Protein AF-0000000077104746 (afdb_homodimer)

Secondary structure (DSSP, 8-state):
-EEEEEEEEEEEEEEEEEEESSHHHHHHHHHHHHHTTSS---GGGEEEEEEEE-/-EEEEEEEEEEEEEEEEEEESSHHHHHHHHHHHHHTTSS---GGGEEEEEEEE-

Radius of gyration: 17.66 Å; Cα contacts (8 Å, |Δi|>4): 215; chains: 2; bounding box: 22×51×34 Å

pLDDT: mean 98.3, std 1.19, range [92.75, 98.94]

InterPro domains:
  IPR025575 DpnD/PcfM-like, C-terminal domain [PF14207] (5-49)

Sequence (108 aa):
MKEFEVIVTETLQRKVKVQASDEKGARAKVFDMYDNEEIVLSDNDFWDYSIEVVMKEFEVIVTETLQRKVKVQASDEKGARAKVFDMYDNEEIVLSDNDFWDYSIEVV

Organism: NCBI:txid679189

Structure (mmCIF, N/CA/C/O backbone):
data_AF-0000000077104746-model_v1
#
loop_
_entity.id
_entity.type
_entity.pdbx_description
1 polymer 'DpnD/PcfM-like C-terminal domain-containing protein'
#
loop_
_atom_site.group_PDB
_atom_site.id
_atom_site.type_symbol
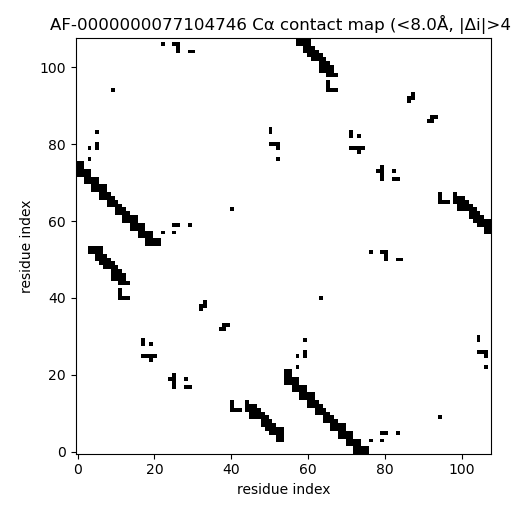_atom_site.label_atom_id
_atom_site.label_alt_id
_atom_site.label_comp_id
_atom_site.label_asym_id
_atom_site.label_entity_id
_atom_site.label_seq_id
_atom_site.pdbx_PDB_ins_code
_atom_site.Cartn_x
_atom_site.Cartn_y
_atom_site.Cartn_z
_atom_site.occupancy
_atom_site.B_iso_or_equiv
_atom_site.auth_seq_id
_atom_site.auth_comp_id
_atom_site.auth_asym_id
_atom_site.auth_atom_id
_atom_site.pdbx_PDB_model_num
ATOM 1 N N . MET A 1 1 ? -1.922 25.812 19.516 1 94.25 1 MET A N 1
ATOM 2 C CA . MET A 1 1 ? -1.741 24.703 18.578 1 94.25 1 MET A CA 1
ATOM 3 C C . MET A 1 1 ? -1.074 23.516 19.266 1 94.25 1 MET A C 1
ATOM 5 O O . MET A 1 1 ? -0.299 23.703 20.203 1 94.25 1 MET A O 1
ATOM 9 N N . LYS A 1 2 ? -1.551 22.281 18.875 1 97.62 2 LYS A N 1
ATOM 10 C CA . LYS A 1 2 ? -0.978 21.047 19.391 1 97.62 2 LYS A CA 1
ATOM 11 C C . LYS A 1 2 ? -0.309 20.25 18.266 1 97.62 2 LYS A C 1
ATOM 13 O O . LYS A 1 2 ? -0.593 20.484 17.078 1 97.62 2 LYS A O 1
ATOM 18 N N . GLU A 1 3 ? 0.671 19.469 18.688 1 98.81 3 GLU A N 1
ATOM 19 C CA . GLU A 1 3 ? 1.316 18.578 17.719 1 98.81 3 GLU A CA 1
ATOM 20 C C . GLU A 1 3 ? 0.509 17.297 17.516 1 98.81 3 GLU A C 1
ATOM 22 O O . GLU A 1 3 ? 0.067 16.688 18.484 1 98.81 3 GLU A O 1
ATOM 27 N N . PHE A 1 4 ? 0.257 16.984 16.297 1 98.88 4 PHE A N 1
ATOM 28 C CA . PHE A 1 4 ? -0.427 15.75 15.945 1 98.88 4 PHE A CA 1
ATOM 29 C C . PHE A 1 4 ? 0.459 14.875 15.07 1 98.88 4 PHE A C 1
ATOM 31 O O . PHE A 1 4 ? 1.231 15.383 14.25 1 98.88 4 PHE A O 1
ATOM 38 N N . GLU A 1 5 ? 0.403 13.562 15.219 1 98.94 5 GLU A N 1
ATOM 39 C CA . GLU A 1 5 ? 0.97 12.586 14.289 1 98.94 5 GLU A CA 1
ATOM 40 C C . GLU A 1 5 ? -0.083 12.086 13.305 1 98.94 5 GLU A C 1
ATOM 42 O O . GLU A 1 5 ? -1.201 11.75 13.703 1 98.94 5 GLU A O 1
ATOM 47 N N . VAL A 1 6 ? 0.286 12.133 12 1 98.94 6 VAL A N 1
ATOM 48 C CA . VAL A 1 6 ? -0.617 11.766 10.914 1 98.94 6 VAL A CA 1
ATOM 49 C C . VAL A 1 6 ? 0.061 10.75 10 1 98.94 6 VAL A C 1
ATOM 51 O O . VAL A 1 6 ? 1.223 10.922 9.625 1 98.94 6 VAL A O 1
ATOM 54 N N . ILE A 1 7 ? -0.625 9.703 9.719 1 98.94 7 ILE A N 1
ATOM 55 C CA . ILE A 1 7 ? -0.119 8.672 8.82 1 98.94 7 ILE A CA 1
ATOM 56 C C . ILE A 1 7 ? -0.718 8.859 7.426 1 98.94 7 ILE A C 1
ATOM 58 O O . ILE A 1 7 ? -1.937 8.984 7.277 1 98.94 7 ILE A O 1
ATOM 62 N N . VAL A 1 8 ? 0.116 9 6.445 1 98.94 8 VAL A N 1
ATOM 63 C CA . VAL A 1 8 ? -0.287 8.922 5.043 1 98.94 8 VAL A CA 1
ATOM 64 C C . VAL A 1 8 ? 0.045 7.539 4.488 1 98.94 8 VAL A C 1
ATOM 66 O O . VAL A 1 8 ? 1.176 7.066 4.621 1 98.94 8 VAL A O 1
ATOM 69 N N . THR A 1 9 ? -0.936 6.867 3.926 1 98.94 9 THR A N 1
ATOM 70 C CA . THR A 1 9 ? -0.759 5.547 3.334 1 98.94 9 THR A CA 1
ATOM 71 C C . THR A 1 9 ? -1.119 5.566 1.851 1 98.94 9 THR A C 1
ATOM 73 O O . THR A 1 9 ? -2.164 6.098 1.468 1 98.94 9 THR A O 1
ATOM 76 N N . GLU A 1 10 ? -0.293 5.141 1.004 1 98.88 10 GLU A N 1
ATOM 77 C CA . GLU A 1 10 ? -0.59 4.859 -0.397 1 98.88 10 GLU A CA 1
ATOM 78 C C . GLU A 1 10 ? -0.639 3.357 -0.661 1 98.88 10 GLU A C 1
ATOM 80 O O . GLU A 1 10 ? 0.181 2.602 -0.133 1 98.88 10 GLU A O 1
ATOM 85 N N . THR A 1 11 ? -1.558 2.918 -1.463 1 98.88 11 THR A N 1
ATOM 86 C CA . THR A 1 11 ? -1.691 1.52 -1.855 1 98.88 11 THR A CA 1
ATOM 87 C C . THR A 1 11 ? -1.542 1.365 -3.367 1 98.88 11 THR A C 1
ATOM 89 O O . THR A 1 11 ? -2.209 2.061 -4.137 1 98.88 11 THR A O 1
ATOM 92 N N . LEU A 1 12 ? -0.591 0.591 -3.812 1 98.94 12 LEU A N 1
ATOM 93 C CA . LEU A 1 12 ? -0.485 0.111 -5.188 1 98.94 12 LEU A CA 1
ATOM 94 C C . LEU A 1 12 ? -1.016 -1.313 -5.309 1 98.94 12 LEU A C 1
ATOM 96 O O . LEU A 1 12 ? -0.788 -2.143 -4.422 1 98.94 12 LEU A O 1
ATOM 100 N N . GLN A 1 13 ? -1.731 -1.606 -6.41 1 98.88 13 GLN A N 1
ATOM 101 C CA . GLN A 1 13 ? -2.338 -2.926 -6.551 1 98.88 13 GLN A CA 1
ATOM 102 C C . GLN A 1 13 ? -2.316 -3.389 -8.008 1 98.88 13 GLN A C 1
ATOM 104 O O . GLN A 1 13 ? -2.57 -2.6 -8.914 1 98.88 13 GLN A O 1
ATOM 109 N N . ARG A 1 14 ? -1.987 -4.59 -8.234 1 98.75 14 ARG A N 1
ATOM 110 C CA . ARG A 1 14 ? -2.057 -5.223 -9.547 1 98.75 14 ARG A CA 1
ATOM 111 C C . ARG A 1 14 ? -2.768 -6.57 -9.469 1 98.75 14 ARG A C 1
ATOM 113 O O . ARG A 1 14 ? -2.508 -7.363 -8.562 1 98.75 14 ARG A O 1
ATOM 120 N N . LYS A 1 15 ? -3.766 -6.805 -10.344 1 98.94 15 LYS A N 1
ATOM 121 C CA . LYS A 1 15 ? -4.359 -8.125 -10.523 1 98.94 15 LYS A CA 1
ATOM 122 C C . LYS A 1 15 ? -3.713 -8.867 -11.695 1 98.94 15 LYS A C 1
ATOM 124 O O . LYS A 1 15 ? -3.572 -8.305 -12.789 1 98.94 15 LYS A O 1
ATOM 129 N N . VAL A 1 16 ? -3.301 -10.117 -11.453 1 98.75 16 VAL A N 1
ATOM 130 C CA . VAL A 1 16 ? -2.672 -10.906 -12.508 1 98.75 16 VAL A CA 1
ATOM 131 C C . VAL A 1 16 ? -3.389 -12.25 -12.648 1 98.75 16 VAL A C 1
ATOM 133 O O . VAL A 1 16 ? -4.043 -12.711 -11.711 1 98.75 16 VAL A O 1
ATOM 136 N N . LYS A 1 17 ? -3.162 -12.75 -13.828 1 98.81 17 LYS A N 1
ATOM 137 C CA . LYS A 1 17 ? -3.689 -14.086 -14.094 1 98.81 17 LYS A CA 1
ATOM 138 C C . LYS A 1 17 ? -2.562 -15.109 -14.211 1 98.81 17 LYS A C 1
ATOM 140 O O . LYS A 1 17 ? -1.573 -14.867 -14.906 1 98.81 17 LYS A O 1
ATOM 145 N N . VAL A 1 18 ? -2.773 -16.281 -13.547 1 98.81 18 VAL A N 1
ATOM 146 C CA . VAL A 1 18 ? -1.773 -17.344 -13.633 1 98.81 18 VAL A CA 1
ATOM 147 C C . VAL A 1 18 ? -2.465 -18.703 -13.766 1 98.81 18 VAL A C 1
ATOM 149 O O . VAL A 1 18 ? -3.619 -18.859 -13.359 1 98.81 18 VAL A O 1
ATOM 152 N N . GLN A 1 19 ? -1.704 -19.625 -14.32 1 98.81 19 GLN A N 1
ATOM 153 C CA . GLN A 1 19 ? -2.145 -21.016 -14.336 1 98.81 19 GLN A CA 1
ATOM 154 C C . GLN A 1 19 ? -1.538 -21.797 -13.172 1 98.81 19 GLN A C 1
ATOM 156 O O . GLN A 1 19 ? -0.331 -21.719 -12.938 1 98.81 19 GLN A O 1
ATOM 161 N N . ALA A 1 20 ? -2.379 -22.609 -12.477 1 98.69 20 ALA A N 1
ATOM 162 C CA . ALA A 1 20 ? -1.92 -23.453 -11.375 1 98.69 20 ALA A CA 1
ATOM 163 C C . ALA A 1 20 ? -2.891 -24.609 -11.125 1 98.69 20 ALA A C 1
ATOM 165 O O . ALA A 1 20 ? -3.986 -24.641 -11.695 1 98.69 20 ALA A O 1
ATOM 166 N N . SER A 1 21 ? -2.416 -25.469 -10.266 1 98.44 21 SER A N 1
ATOM 167 C CA . SER A 1 21 ? -3.248 -26.625 -9.984 1 98.44 21 SER A CA 1
ATOM 168 C C . SER A 1 21 ? -4.312 -26.312 -8.938 1 98.44 21 SER A C 1
ATOM 170 O O . SER A 1 21 ? -5.371 -26.938 -8.906 1 98.44 21 SER A O 1
ATOM 172 N N . ASP A 1 22 ? -4.02 -25.328 -8.039 1 98.56 22 ASP A N 1
ATOM 173 C CA . ASP A 1 22 ? -4.926 -24.906 -6.98 1 98.56 22 ASP A CA 1
ATOM 174 C C . ASP A 1 22 ? -4.566 -23.5 -6.48 1 98.56 22 ASP A C 1
ATOM 176 O O . ASP A 1 22 ? -3.646 -22.875 -7 1 98.56 22 ASP A O 1
ATOM 180 N N . GLU A 1 23 ? -5.332 -22.969 -5.523 1 98.69 23 GLU A N 1
ATOM 181 C CA . GLU A 1 23 ? -5.145 -21.609 -5.027 1 98.69 23 GLU A CA 1
ATOM 182 C C . GLU A 1 23 ? -3.775 -21.453 -4.379 1 98.69 23 GLU A C 1
ATOM 184 O O . GLU A 1 23 ? -3.133 -20.406 -4.527 1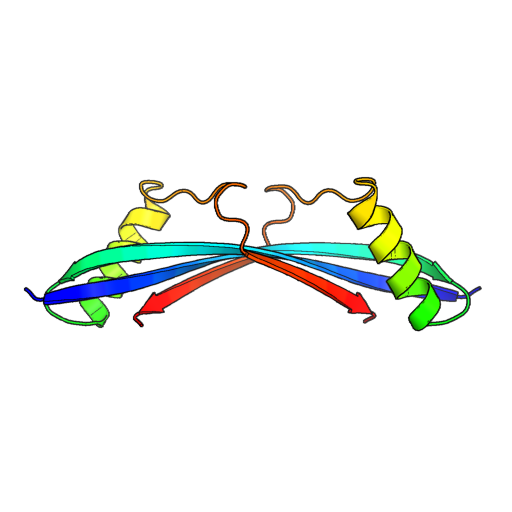 98.69 23 GLU A O 1
ATOM 189 N N . LYS A 1 24 ? -3.379 -22.484 -3.648 1 98.56 24 LYS A N 1
ATOM 190 C CA . LYS A 1 24 ? -2.076 -22.422 -2.992 1 98.56 24 LYS A CA 1
ATOM 191 C C . LYS A 1 24 ? -0.951 -22.297 -4.016 1 98.56 24 LYS A C 1
ATOM 193 O O . LYS A 1 24 ? -0.0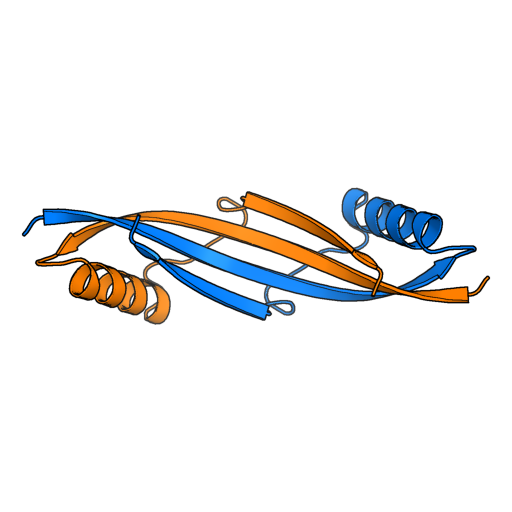26 -21.5 -3.836 1 98.56 24 LYS A O 1
ATOM 198 N N . GLY A 1 25 ? -1.013 -23.094 -5.016 1 98.69 25 GLY A N 1
ATOM 199 C CA . GLY A 1 25 ? -0.039 -23.016 -6.094 1 98.69 25 GLY A CA 1
ATOM 200 C C . GLY A 1 25 ? -0.049 -21.672 -6.801 1 98.69 25 GLY A C 1
ATOM 201 O O . GLY A 1 25 ? 1.007 -21.141 -7.156 1 98.69 25 GLY A O 1
ATOM 202 N N . ALA A 1 26 ? -1.232 -21.125 -7.012 1 98.88 26 ALA A N 1
ATOM 203 C CA . ALA A 1 26 ? -1.354 -19.812 -7.656 1 98.88 26 ALA A CA 1
ATOM 204 C C . ALA A 1 26 ? -0.685 -18.719 -6.82 1 98.88 26 ALA A C 1
ATOM 206 O O . ALA A 1 26 ? 0.068 -17.906 -7.348 1 98.88 26 ALA A O 1
ATOM 207 N N . ARG A 1 27 ? -0.97 -18.719 -5.539 1 98.88 27 ARG A N 1
ATOM 208 C CA . ARG A 1 27 ? -0.356 -17.734 -4.641 1 98.88 27 ARG A CA 1
ATOM 209 C C . ARG A 1 27 ? 1.164 -17.859 -4.66 1 98.88 27 ARG A C 1
ATOM 211 O O . ARG A 1 27 ? 1.871 -16.844 -4.727 1 98.88 27 ARG A O 1
ATOM 218 N N . ALA A 1 28 ? 1.657 -19.109 -4.57 1 98.75 28 ALA A N 1
ATOM 219 C CA . ALA A 1 28 ? 3.098 -19.359 -4.551 1 98.75 28 ALA A CA 1
ATOM 220 C C . ALA A 1 28 ? 3.756 -18.844 -5.828 1 98.75 28 ALA A C 1
ATOM 222 O O . ALA A 1 28 ? 4.84 -18.266 -5.785 1 98.75 28 ALA A O 1
ATOM 223 N N . LYS A 1 29 ? 3.123 -19.172 -6.859 1 98.75 29 LYS A N 1
ATOM 224 C CA . LYS A 1 29 ? 3.662 -18.734 -8.141 1 98.75 29 LYS A CA 1
ATOM 225 C C . LYS A 1 29 ? 3.777 -17.219 -8.195 1 98.75 29 LYS A C 1
ATOM 227 O O . LYS A 1 29 ? 4.812 -16.672 -8.594 1 98.75 29 LYS A O 1
ATOM 232 N N . VAL A 1 30 ? 2.768 -16.469 -7.805 1 98.88 30 VAL A N 1
ATOM 233 C CA . VAL A 1 30 ? 2.779 -15.016 -7.848 1 98.88 30 VAL A CA 1
ATOM 234 C C . VAL A 1 30 ? 3.77 -14.477 -6.82 1 98.88 30 VAL A C 1
ATOM 236 O O . VAL A 1 30 ? 4.469 -13.492 -7.078 1 98.88 30 VAL A O 1
ATOM 239 N N . PHE A 1 31 ? 3.83 -15.125 -5.684 1 98.81 31 PHE A N 1
ATOM 240 C CA . PHE A 1 31 ? 4.859 -14.758 -4.719 1 98.81 31 PHE A CA 1
ATOM 241 C C . PHE A 1 31 ? 6.246 -14.844 -5.348 1 98.81 31 PHE A C 1
ATOM 243 O O . PHE A 1 31 ? 7.051 -13.922 -5.219 1 98.81 31 PHE A O 1
ATOM 250 N N . ASP A 1 32 ? 6.543 -15.977 -5.996 1 98.75 32 ASP A N 1
ATOM 251 C CA . ASP A 1 32 ? 7.84 -16.172 -6.641 1 98.75 32 ASP A CA 1
ATOM 252 C C . ASP A 1 32 ? 8.102 -15.078 -7.68 1 98.75 32 ASP A C 1
ATOM 254 O O . ASP A 1 32 ? 9.211 -14.539 -7.754 1 98.75 32 ASP A O 1
ATOM 258 N N . MET A 1 33 ? 7.109 -14.805 -8.453 1 98.75 33 MET A N 1
ATOM 259 C CA . MET A 1 33 ? 7.234 -13.781 -9.484 1 98.75 33 MET A CA 1
ATOM 260 C C . MET A 1 33 ? 7.512 -12.414 -8.867 1 98.75 33 MET A C 1
ATOM 262 O O . MET A 1 33 ? 8.336 -11.656 -9.383 1 98.75 33 MET A O 1
ATOM 266 N N . TYR A 1 34 ? 6.816 -12.055 -7.793 1 98.75 34 TYR A N 1
ATOM 267 C CA . TYR A 1 34 ? 7.023 -10.797 -7.09 1 98.75 34 TYR A CA 1
ATOM 268 C C . TYR A 1 34 ? 8.414 -10.734 -6.469 1 98.75 34 TYR A C 1
ATOM 270 O O . TYR A 1 34 ? 9.141 -9.75 -6.637 1 98.75 34 TYR A O 1
ATOM 278 N N . ASP A 1 35 ? 8.812 -11.883 -5.848 1 97.75 35 ASP A N 1
ATOM 279 C CA . ASP A 1 35 ? 10.094 -11.969 -5.156 1 97.75 35 ASP A CA 1
ATOM 280 C C . ASP A 1 35 ? 11.258 -11.906 -6.141 1 97.75 35 ASP A C 1
ATOM 282 O O . ASP A 1 35 ? 12.305 -11.328 -5.84 1 97.75 35 ASP A O 1
ATOM 286 N N . ASN A 1 36 ? 11.078 -12.414 -7.266 1 98.12 36 ASN A N 1
ATOM 287 C CA . ASN A 1 36 ? 12.109 -12.438 -8.289 1 98.12 36 ASN A CA 1
ATOM 288 C C . ASN A 1 36 ? 12.062 -11.195 -9.172 1 98.12 36 ASN A C 1
ATOM 290 O O . ASN A 1 36 ? 12.75 -11.117 -10.195 1 98.12 36 ASN A O 1
ATOM 294 N N . GLU A 1 37 ? 11.156 -10.25 -8.805 1 97.56 37 GLU A N 1
ATOM 295 C CA . GLU A 1 37 ? 11.008 -8.961 -9.477 1 97.56 37 GLU A CA 1
ATOM 296 C C . GLU A 1 37 ? 10.516 -9.141 -10.906 1 97.56 37 GLU A C 1
ATOM 298 O O . GLU A 1 37 ? 10.805 -8.305 -11.773 1 97.56 37 GLU A O 1
ATOM 303 N N . GLU A 1 38 ? 9.93 -10.281 -11.141 1 98.12 38 GLU A N 1
ATOM 304 C CA . GLU A 1 38 ? 9.195 -10.43 -12.398 1 98.12 38 GLU A CA 1
ATOM 305 C C . GLU A 1 38 ? 7.91 -9.609 -12.391 1 98.12 38 GLU A C 1
ATOM 307 O O . GLU A 1 38 ? 7.395 -9.242 -13.445 1 98.12 38 GLU A O 1
ATOM 312 N N . ILE A 1 39 ? 7.223 -9.352 -11.234 1 98.25 39 ILE A N 1
ATOM 313 C CA . ILE A 1 39 ? 6.137 -8.406 -10.992 1 98.25 39 ILE A CA 1
ATOM 314 C C . ILE A 1 39 ? 6.652 -7.234 -10.164 1 98.25 39 ILE A C 1
ATOM 316 O O . ILE A 1 39 ? 7.062 -7.418 -9.016 1 98.25 39 ILE A O 1
ATOM 320 N N . VAL A 1 40 ? 6.656 -6.105 -10.82 1 97.75 40 VAL A N 1
ATOM 321 C CA . VAL A 1 40 ? 7.055 -4.871 -10.156 1 97.75 40 VAL A CA 1
ATOM 322 C C . VAL A 1 40 ? 5.934 -3.84 -10.258 1 97.75 40 VAL A C 1
ATOM 324 O O . VAL A 1 40 ? 5.508 -3.482 -11.359 1 97.75 40 VAL A O 1
ATOM 327 N N . LEU A 1 41 ? 5.414 -3.469 -9.125 1 97.94 41 LEU A N 1
ATOM 328 C CA . LEU A 1 41 ? 4.371 -2.449 -9.156 1 97.94 41 LEU A CA 1
ATOM 329 C C . LEU A 1 41 ? 4.977 -1.06 -9.328 1 97.94 41 LEU A C 1
ATOM 331 O O . LEU A 1 41 ? 6.066 -0.785 -8.82 1 97.94 41 LEU A O 1
ATOM 335 N N . SER A 1 42 ? 4.332 -0.235 -10.031 1 94.56 42 SER A N 1
ATOM 336 C CA . SER A 1 42 ? 4.73 1.146 -10.281 1 94.56 42 SER A CA 1
ATOM 337 C C . SER A 1 42 ? 3.58 2.111 -10 1 94.56 42 SER A C 1
ATOM 339 O O . SER A 1 42 ? 2.52 1.7 -9.531 1 94.56 42 SER A O 1
ATOM 341 N N . ASP A 1 43 ? 3.883 3.373 -10.258 1 92.88 43 ASP A N 1
ATOM 342 C CA . ASP A 1 43 ? 2.84 4.379 -10.07 1 92.88 43 ASP A CA 1
ATOM 343 C C . ASP A 1 43 ? 1.629 4.078 -10.953 1 92.88 43 ASP A C 1
ATOM 345 O O . ASP A 1 43 ? 0.515 4.512 -10.656 1 92.88 43 ASP A O 1
ATOM 349 N N . ASN A 1 44 ? 1.856 3.27 -12.055 1 96.25 44 ASN A N 1
ATOM 350 C CA . ASN A 1 44 ? 0.745 2.875 -12.914 1 96.25 44 ASN A CA 1
ATOM 351 C C . ASN A 1 44 ? -0.199 1.91 -12.195 1 96.25 44 ASN A C 1
ATOM 353 O O . ASN A 1 44 ? -1.311 1.661 -12.672 1 96.25 44 ASN A O 1
ATOM 357 N N . ASP A 1 45 ? 0.235 1.484 -11.039 1 98.25 45 ASP A N 1
ATOM 358 C CA . ASP A 1 45 ? -0.551 0.519 -10.281 1 98.25 45 ASP A CA 1
ATOM 359 C C . ASP A 1 45 ? -1.186 1.173 -9.055 1 98.25 45 ASP A C 1
ATOM 361 O O . ASP A 1 45 ? -1.64 0.481 -8.141 1 98.25 45 ASP A O 1
ATOM 365 N N . PHE A 1 46 ? -1.153 2.551 -9.062 1 98.31 46 PHE A N 1
ATOM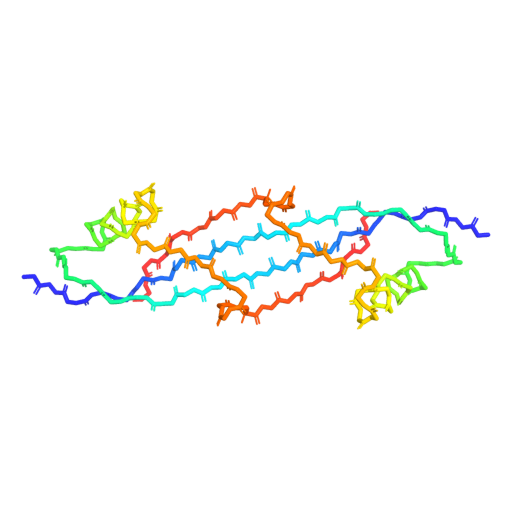 366 C CA . PHE A 1 46 ? -1.756 3.26 -7.938 1 98.31 46 PHE A CA 1
ATOM 367 C C . PHE A 1 46 ? -3.23 2.9 -7.797 1 98.31 46 PHE A C 1
ATOM 369 O O . PHE A 1 46 ? -3.984 2.965 -8.773 1 98.31 46 PHE A O 1
ATOM 376 N N . TRP A 1 47 ? -3.621 2.527 -6.578 1 98.56 47 TRP A N 1
ATOM 377 C CA . TRP A 1 47 ? -5.008 2.148 -6.316 1 98.56 47 TRP A CA 1
ATOM 378 C C . TRP A 1 47 ? -5.699 3.189 -5.445 1 98.56 47 TRP A C 1
ATOM 380 O O . TRP A 1 47 ? -6.738 3.734 -5.824 1 98.56 47 TRP A O 1
ATOM 390 N N . ASP A 1 48 ? -5.055 3.473 -4.188 1 98.25 48 ASP A N 1
ATOM 391 C CA . ASP A 1 48 ? -5.727 4.391 -3.277 1 98.25 48 ASP A CA 1
ATOM 392 C C . ASP A 1 48 ? -4.738 5.023 -2.299 1 98.25 48 ASP A C 1
ATOM 394 O O . ASP A 1 48 ? -3.582 4.602 -2.221 1 98.25 48 ASP A O 1
ATOM 398 N N . TYR A 1 49 ? -5.215 6.035 -1.614 1 98.56 49 TYR A N 1
ATOM 399 C CA . TYR A 1 49 ? -4.488 6.59 -0.479 1 98.56 49 TYR A CA 1
ATOM 400 C C . TYR A 1 49 ? -5.422 6.832 0.702 1 98.56 49 TYR A C 1
ATOM 402 O O . TYR A 1 49 ? -6.641 6.898 0.533 1 98.56 49 TYR A O 1
ATOM 410 N N . SER A 1 50 ? -4.809 6.953 1.938 1 98.75 50 SER A N 1
ATOM 411 C CA . SER A 1 50 ? -5.566 7.332 3.129 1 98.75 50 SER A CA 1
ATOM 412 C C . SER A 1 50 ? -4.746 8.234 4.039 1 98.75 50 SER A C 1
ATOM 414 O O . SER A 1 50 ? -3.514 8.242 3.979 1 98.75 50 SER A O 1
ATOM 416 N N . ILE A 1 51 ? -5.465 9 4.801 1 98.88 51 ILE A N 1
ATOM 417 C CA . ILE A 1 51 ? -4.895 9.891 5.805 1 98.88 51 ILE A CA 1
ATOM 418 C C . ILE A 1 51 ? -5.582 9.664 7.148 1 98.88 51 ILE A C 1
ATOM 420 O O . ILE A 1 51 ? -6.809 9.781 7.25 1 98.88 51 ILE A O 1
ATOM 424 N N . GLU A 1 52 ? -4.727 9.398 8.133 1 98.88 52 GLU A N 1
ATOM 425 C CA . GLU A 1 52 ? -5.277 9.078 9.453 1 98.88 52 GLU A CA 1
ATOM 426 C C . GLU A 1 52 ? -4.496 9.781 10.562 1 98.88 52 GLU A C 1
ATOM 428 O O . GLU A 1 52 ? -3.268 9.672 10.625 1 98.88 52 GLU A O 1
ATOM 433 N N . VAL A 1 53 ? -5.219 10.453 11.453 1 98.88 53 VAL A N 1
ATOM 434 C CA . VAL A 1 53 ? -4.594 10.992 12.648 1 98.88 53 VAL A CA 1
ATOM 435 C C . VAL A 1 53 ? -4.453 9.898 13.703 1 98.88 53 VAL A C 1
ATOM 437 O O . VAL A 1 53 ? -5.402 9.156 13.969 1 98.88 53 VAL A O 1
ATOM 440 N N . VAL A 1 54 ? -3.262 9.836 14.445 1 98.31 54 VAL A N 1
ATOM 441 C CA . VAL A 1 54 ? -3.043 8.734 15.383 1 98.31 54 VAL A CA 1
ATOM 442 C C . VAL A 1 54 ? -2.641 9.297 16.75 1 98.31 54 VAL A C 1
ATOM 444 O O . VAL A 1 54 ? -2.135 10.414 16.844 1 98.31 54 VAL A O 1
ATOM 447 N N . MET B 1 1 ? -4.562 -27.797 -15.18 1 94.19 1 MET B N 1
ATOM 448 C CA . MET B 1 1 ? -4.32 -26.484 -14.578 1 94.19 1 MET B CA 1
ATOM 449 C C . MET B 1 1 ? -5.504 -25.562 -14.812 1 94.19 1 MET B C 1
ATOM 451 O O . MET B 1 1 ? -6.211 -25.688 -15.812 1 94.19 1 MET B O 1
ATOM 455 N N . LYS B 1 2 ? -5.82 -24.734 -13.75 1 97.62 2 LYS B N 1
ATOM 456 C CA . LYS B 1 2 ? -6.875 -23.734 -13.82 1 97.62 2 LYS B CA 1
ATOM 457 C C . LYS B 1 2 ? -6.297 -22.312 -13.766 1 97.62 2 LYS B C 1
ATOM 459 O O . LYS B 1 2 ? -5.168 -22.125 -13.312 1 97.62 2 LYS B O 1
ATOM 464 N N . GLU B 1 3 ? -7.039 -21.422 -14.391 1 98.81 3 GLU B N 1
ATOM 465 C CA . GLU B 1 3 ? -6.648 -20.016 -14.312 1 98.81 3 GLU B CA 1
ATOM 466 C C . GLU B 1 3 ? -7.129 -19.391 -13.016 1 98.81 3 GLU B C 1
ATOM 468 O O . GLU B 1 3 ? -8.289 -19.562 -12.617 1 98.81 3 GLU B O 1
ATOM 473 N N . PHE B 1 4 ? -6.242 -18.766 -12.32 1 98.88 4 PHE B N 1
ATOM 474 C CA . PHE B 1 4 ? -6.562 -18.031 -11.102 1 98.88 4 PHE B CA 1
ATOM 475 C C . PHE B 1 4 ? -6.242 -16.547 -11.258 1 98.88 4 PHE B C 1
ATOM 477 O O . PHE B 1 4 ? -5.281 -16.188 -11.938 1 98.88 4 PHE B O 1
ATOM 484 N N . GLU B 1 5 ? -7.035 -15.648 -10.68 1 98.94 5 GLU B N 1
ATOM 485 C CA . GLU B 1 5 ? -6.723 -14.234 -10.508 1 98.94 5 GLU B CA 1
ATOM 486 C C . GLU B 1 5 ? -6.133 -13.969 -9.125 1 98.94 5 GLU B C 1
ATOM 488 O O . GLU B 1 5 ? -6.652 -14.461 -8.117 1 98.94 5 GLU B O 1
ATOM 493 N N . VAL B 1 6 ? -4.984 -13.258 -9.117 1 98.94 6 VAL B N 1
ATOM 494 C CA . VAL B 1 6 ? -4.238 -12.977 -7.895 1 98.94 6 VAL B CA 1
ATOM 495 C C . VAL B 1 6 ? -3.959 -11.477 -7.797 1 98.94 6 VAL B C 1
ATOM 497 O O . VAL B 1 6 ? -3.533 -10.852 -8.773 1 98.94 6 VAL B O 1
ATOM 500 N N . ILE B 1 7 ? -4.242 -10.922 -6.68 1 98.94 7 ILE B N 1
ATOM 501 C CA . ILE B 1 7 ? -3.98 -9.508 -6.426 1 98.94 7 ILE B CA 1
ATOM 502 C C . ILE B 1 7 ? -2.689 -9.359 -5.629 1 98.94 7 ILE B C 1
ATOM 504 O O . ILE B 1 7 ? -2.512 -10.008 -4.594 1 98.94 7 ILE B O 1
ATOM 508 N N . VAL B 1 8 ? -1.767 -8.609 -6.141 1 98.94 8 VAL B N 1
ATOM 509 C CA . VAL B 1 8 ? -0.602 -8.156 -5.391 1 98.94 8 VAL B CA 1
ATOM 510 C C . VAL B 1 8 ? -0.816 -6.715 -4.926 1 98.94 8 VAL B C 1
ATOM 512 O O . VAL B 1 8 ? -1.162 -5.844 -5.727 1 98.94 8 VAL B O 1
ATOM 515 N N . THR B 1 9 ? -0.683 -6.469 -3.645 1 98.94 9 THR B N 1
ATOM 516 C CA . THR B 1 9 ? -0.839 -5.137 -3.066 1 98.94 9 THR B CA 1
ATOM 517 C C . THR B 1 9 ? 0.447 -4.691 -2.375 1 98.94 9 THR B C 1
ATOM 519 O O . THR B 1 9 ? 1.034 -5.449 -1.601 1 98.94 9 THR B O 1
ATOM 522 N N . GLU B 1 10 ? 0.965 -3.59 -2.68 1 98.88 10 GLU B N 1
ATOM 523 C CA . GLU B 1 10 ? 2.029 -2.924 -1.935 1 98.88 10 GLU B CA 1
ATOM 524 C C . GLU B 1 10 ? 1.495 -1.714 -1.172 1 98.88 10 GLU B C 1
ATOM 526 O O . GLU B 1 10 ? 0.662 -0.966 -1.688 1 98.88 10 GLU B O 1
ATOM 531 N N . THR B 1 11 ? 1.957 -1.493 0.025 1 98.88 11 THR B N 1
ATOM 532 C CA . THR B 1 11 ? 1.581 -0.35 0.851 1 98.88 11 THR B CA 1
ATOM 533 C C . THR B 1 11 ? 2.805 0.494 1.196 1 98.88 11 THR B C 1
ATOM 535 O O . THR B 1 11 ? 3.811 -0.03 1.677 1 98.8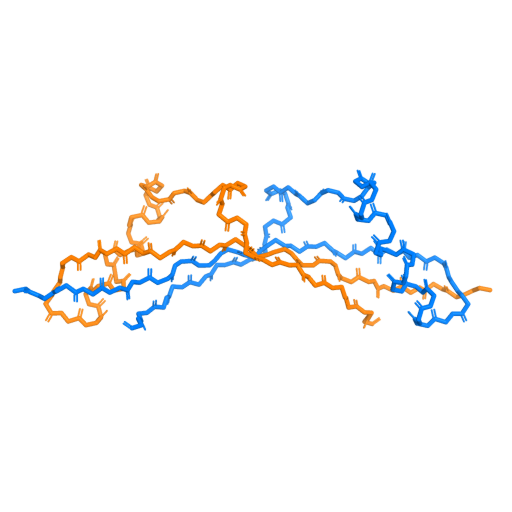8 11 THR B O 1
ATOM 538 N N . LEU B 1 12 ? 2.797 1.742 0.829 1 98.94 12 LEU B N 1
ATOM 539 C CA . LEU B 1 12 ? 3.738 2.75 1.307 1 98.94 12 LEU B CA 1
ATOM 540 C C . LEU B 1 12 ? 3.113 3.596 2.41 1 98.94 12 LEU B C 1
ATOM 542 O O . LEU B 1 12 ? 1.933 3.943 2.34 1 98.94 12 LEU B O 1
ATOM 546 N N . GLN B 1 13 ? 3.914 3.941 3.443 1 98.88 13 GLN B N 1
ATOM 547 C CA . GLN B 1 13 ? 3.355 4.676 4.578 1 98.88 13 GLN B CA 1
ATOM 548 C C . GLN B 1 13 ? 4.371 5.66 5.148 1 98.88 13 GLN B C 1
ATOM 550 O O . GLN B 1 13 ? 5.555 5.34 5.266 1 98.88 13 GLN B O 1
ATOM 555 N N . ARG B 1 14 ? 3.963 6.809 5.449 1 98.75 14 ARG B N 1
ATOM 556 C CA . ARG B 1 14 ? 4.773 7.809 6.137 1 98.75 14 ARG B CA 1
ATOM 557 C C . ARG B 1 14 ? 4.012 8.422 7.309 1 98.75 14 ARG B C 1
ATOM 559 O O . ARG B 1 14 ? 2.832 8.75 7.184 1 98.75 14 ARG B O 1
ATOM 566 N N . LYS B 1 15 ? 4.633 8.484 8.492 1 98.88 15 LYS B N 1
ATOM 567 C CA . LYS B 1 15 ? 4.109 9.25 9.625 1 98.88 15 LYS B CA 1
ATOM 568 C C . LYS B 1 15 ? 4.746 10.641 9.688 1 98.88 15 LYS B C 1
ATOM 570 O O . LYS B 1 15 ? 5.969 10.773 9.609 1 98.88 15 LYS B O 1
ATOM 575 N N . VAL B 1 16 ? 3.898 11.656 9.805 1 98.75 16 VAL B N 1
ATOM 576 C CA . VAL B 1 16 ? 4.41 13.016 9.875 1 98.75 16 VAL B CA 1
ATOM 577 C C . VAL B 1 16 ? 3.848 13.719 11.109 1 98.75 16 VAL B C 1
ATOM 579 O O . VAL B 1 16 ? 2.795 13.336 11.617 1 98.75 16 VAL B O 1
ATOM 582 N N . LYS B 1 17 ? 4.621 14.727 11.438 1 98.81 17 LYS B N 1
ATOM 583 C CA . LYS B 1 17 ? 4.168 15.57 12.547 1 98.81 17 LYS B CA 1
ATOM 584 C C . LYS B 1 17 ? 3.764 16.953 12.047 1 98.81 17 LYS B C 1
ATOM 586 O O . LYS B 1 17 ? 4.496 17.578 11.273 1 98.81 17 LYS B O 1
ATOM 591 N N . VAL B 1 18 ? 2.59 17.438 12.57 1 98.81 18 VAL B N 1
ATOM 592 C CA . VAL B 1 18 ? 2.139 18.781 12.18 1 98.81 18 VAL B CA 1
ATOM 593 C C . VAL B 1 18 ? 1.559 19.5 13.398 1 98.81 18 VAL B C 1
ATOM 595 O O . VAL B 1 18 ? 1.121 18.859 14.359 1 98.81 18 VAL B O 1
ATOM 598 N N . GLN B 1 19 ? 1.578 20.812 13.281 1 98.81 19 GLN B N 1
ATOM 599 C CA . GLN B 1 19 ? 0.879 21.641 14.266 1 98.81 19 GLN B CA 1
ATOM 600 C C . GLN B 1 19 ? -0.518 22 13.781 1 98.81 19 GLN B C 1
ATOM 602 O O . GLN B 1 19 ? -0.685 22.453 12.641 1 98.81 19 GLN B O 1
ATOM 607 N N . ALA B 1 20 ? -1.53 21.875 14.68 1 98.69 20 ALA B N 1
ATOM 608 C CA . ALA B 1 20 ? -2.904 22.25 14.359 1 98.69 20 ALA B CA 1
ATOM 609 C C . ALA B 1 20 ? -3.713 22.5 15.633 1 98.69 20 ALA B C 1
ATOM 611 O O . ALA B 1 20 ? -3.248 22.219 16.734 1 98.69 20 ALA B 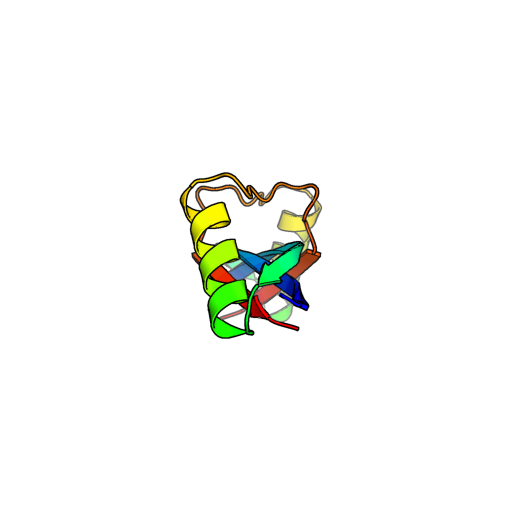O 1
ATOM 612 N N . SER B 1 21 ? -4.891 23.016 15.383 1 98.44 21 SER B N 1
ATOM 613 C CA . SER B 1 21 ? -5.734 23.344 16.531 1 98.44 21 SER B CA 1
ATOM 614 C C . SER B 1 21 ? -6.484 22.109 17.031 1 98.44 21 SER B C 1
ATOM 616 O O . SER B 1 21 ? -6.84 22.031 18.203 1 98.44 21 SER B O 1
ATOM 618 N N . ASP B 1 22 ? -6.754 21.141 16.109 1 98.56 22 ASP B N 1
ATOM 619 C CA . ASP B 1 22 ? -7.465 19.906 16.406 1 98.56 22 ASP B CA 1
ATOM 620 C C . ASP B 1 22 ? -7.176 18.828 15.367 1 98.56 22 ASP B C 1
ATOM 622 O O . ASP B 1 22 ? -6.391 19.047 14.445 1 98.56 22 ASP B O 1
ATOM 626 N N . GLU B 1 23 ? -7.746 17.641 15.562 1 98.69 23 GLU B N 1
ATOM 627 C CA . GLU B 1 23 ? -7.48 16.5 14.68 1 98.69 23 GLU B CA 1
ATOM 628 C C . GLU B 1 23 ? -7.941 16.781 13.25 1 98.69 23 GLU B C 1
ATOM 630 O O . GLU B 1 23 ? -7.277 16.406 12.289 1 98.69 23 GLU B O 1
ATOM 635 N N . LYS B 1 24 ? -9.094 17.453 13.172 1 98.56 24 LYS B N 1
ATOM 636 C CA . LYS B 1 24 ? -9.609 17.781 11.852 1 98.56 24 LYS B CA 1
ATOM 637 C C . LYS B 1 24 ? -8.656 18.703 11.094 1 98.56 24 LYS B C 1
ATOM 639 O O . LYS B 1 24 ? -8.391 18.5 9.906 1 98.56 24 LYS B O 1
ATOM 644 N N . GLY B 1 25 ? -8.203 19.719 11.758 1 98.69 25 GLY B N 1
ATOM 645 C CA . GLY B 1 25 ? -7.227 20.609 11.172 1 98.69 25 GLY B CA 1
ATOM 646 C C . GLY B 1 25 ? -5.934 19.906 10.789 1 98.69 25 GLY B C 1
ATOM 647 O O . GLY B 1 25 ? -5.352 20.203 9.742 1 98.69 25 GLY B O 1
ATOM 648 N N . ALA B 1 26 ? -5.473 18.984 11.617 1 98.88 26 ALA B N 1
ATOM 649 C CA . ALA B 1 26 ? -4.258 18.234 11.336 1 98.88 26 ALA B CA 1
ATOM 650 C C . ALA B 1 26 ? -4.418 17.406 10.062 1 98.88 26 ALA B C 1
ATOM 652 O O . ALA B 1 26 ? -3.537 17.391 9.203 1 98.88 26 ALA B O 1
ATOM 653 N N . ARG B 1 27 ? -5.535 16.688 9.969 1 98.88 27 ARG B N 1
ATOM 654 C CA . ARG B 1 27 ? -5.805 15.875 8.781 1 98.88 27 ARG B CA 1
ATOM 655 C C . ARG B 1 27 ? -5.836 16.75 7.523 1 98.88 27 ARG B C 1
ATOM 657 O O . ARG B 1 27 ? -5.262 16.375 6.496 1 98.88 27 ARG B O 1
ATOM 664 N N . ALA B 1 28 ? -6.539 17.891 7.609 1 98.75 28 ALA B N 1
ATOM 665 C CA . ALA B 1 28 ? -6.664 18.797 6.465 1 98.75 28 ALA B CA 1
ATOM 666 C C . ALA B 1 28 ? -5.297 19.297 6.016 1 98.75 28 ALA B C 1
ATOM 668 O O . ALA B 1 28 ? -5.027 19.375 4.812 1 98.75 28 ALA B O 1
ATOM 669 N N . LYS B 1 29 ? -4.574 19.672 6.977 1 98.75 29 LYS B N 1
ATOM 670 C CA . LYS B 1 29 ? -3.24 20.156 6.656 1 98.75 29 LYS B CA 1
ATOM 671 C C . LYS B 1 29 ? -2.424 19.109 5.914 1 98.75 29 LYS B C 1
ATOM 673 O O . LYS B 1 29 ? -1.796 19.406 4.898 1 98.75 29 LYS B O 1
ATOM 678 N N . VAL B 1 30 ? -2.398 17.875 6.363 1 98.88 30 VAL B N 1
ATOM 679 C CA . VAL B 1 30 ? -1.619 16.812 5.738 1 98.88 30 VAL B CA 1
ATOM 680 C C . VAL B 1 30 ? -2.221 16.469 4.379 1 98.88 30 VAL B C 1
ATOM 682 O O . VAL B 1 30 ? -1.492 16.203 3.418 1 98.88 30 VAL B O 1
ATOM 685 N N . PHE B 1 31 ? -3.533 16.484 4.305 1 98.81 31 PHE B N 1
ATOM 686 C CA . PHE B 1 31 ? -4.168 16.312 3.002 1 98.81 31 PHE B CA 1
ATOM 687 C C . PHE B 1 31 ? -3.656 17.359 2.012 1 98.81 31 PHE B C 1
ATOM 689 O O . PHE B 1 31 ? -3.289 17.016 0.884 1 98.81 31 PHE B O 1
ATOM 696 N N . ASP B 1 32 ? -3.672 18.625 2.408 1 98.75 32 ASP B N 1
ATOM 697 C CA . ASP B 1 32 ? -3.199 19.703 1.544 1 98.75 32 ASP B CA 1
ATOM 698 C C . ASP B 1 32 ? -1.749 19.484 1.122 1 98.75 32 ASP B C 1
ATOM 700 O O . ASP B 1 32 ? -1.399 19.672 -0.045 1 98.75 32 ASP B O 1
ATOM 704 N N . MET B 1 33 ? -0.939 19.109 2.059 1 98.75 33 MET B N 1
ATOM 705 C CA . MET B 1 33 ? 0.472 18.859 1.783 1 98.75 33 MET B CA 1
ATOM 706 C C . MET B 1 33 ? 0.636 17.719 0.792 1 98.75 33 MET B C 1
ATOM 708 O O . MET B 1 33 ? 1.476 17.781 -0.107 1 98.75 33 MET B O 1
ATOM 712 N N . TYR B 1 34 ? -0.132 16.609 0.962 1 98.75 34 TYR B N 1
ATOM 713 C CA . TYR B 1 34 ? -0.094 15.469 0.055 1 98.75 34 TYR B CA 1
ATOM 714 C C . TYR B 1 34 ? -0.586 15.859 -1.334 1 98.75 34 TYR B C 1
ATOM 716 O O . TYR B 1 34 ? 0.066 15.562 -2.338 1 98.75 34 TYR B O 1
ATOM 724 N N . ASP B 1 35 ? -1.694 16.641 -1.354 1 97.75 35 ASP B N 1
ATOM 725 C CA . ASP B 1 35 ? -2.322 17.062 -2.605 1 97.75 35 ASP B CA 1
ATOM 726 C C . ASP B 1 35 ? -1.425 18.031 -3.375 1 97.75 35 ASP B C 1
ATOM 728 O O . ASP B 1 35 ? -1.376 17.984 -4.605 1 97.75 35 ASP B O 1
ATOM 732 N N . ASN B 1 36 ? -0.72 18.812 -2.701 1 98.12 36 ASN B N 1
ATOM 733 C CA . ASN B 1 36 ? 0.161 19.797 -3.311 1 98.12 36 ASN B CA 1
ATOM 734 C C . ASN B 1 36 ? 1.554 19.234 -3.566 1 98.12 36 ASN B C 1
ATOM 736 O O . ASN B 1 36 ? 2.473 19.969 -3.926 1 98.12 36 ASN B O 1
ATOM 740 N N . GLU B 1 37 ? 1.716 17.922 -3.285 1 97.56 37 GLU B N 1
ATOM 741 C CA . GLU B 1 37 ? 2.943 17.172 -3.537 1 97.56 37 GLU B CA 1
ATOM 742 C C . GLU B 1 37 ? 4.086 17.672 -2.66 1 97.56 37 GLU B C 1
ATOM 744 O O . GLU B 1 37 ? 5.254 17.578 -3.041 1 97.56 37 GLU B O 1
ATOM 749 N N . GLU B 1 38 ? 3.697 18.328 -1.593 1 98.12 38 GLU B N 1
ATOM 750 C CA . GLU B 1 38 ? 4.695 18.609 -0.564 1 98.12 38 GLU B CA 1
ATOM 751 C C . GLU B 1 38 ? 5.09 17.344 0.18 1 98.12 38 GLU B C 1
ATOM 753 O O . GLU B 1 38 ? 6.188 17.266 0.74 1 98.12 38 GLU B O 1
ATOM 758 N N . ILE B 1 39 ? 4.219 16.312 0.352 1 98.25 39 ILE B N 1
ATOM 759 C CA . ILE B 1 39 ? 4.48 14.945 0.809 1 98.25 39 ILE B CA 1
ATOM 760 C C . ILE B 1 39 ? 4.371 13.977 -0.366 1 98.25 39 ILE B C 1
ATOM 762 O O . ILE B 1 39 ? 3.299 13.828 -0.954 1 98.25 39 ILE B O 1
ATOM 766 N N . VAL B 1 40 ? 5.5 13.422 -0.673 1 97.75 40 VAL B N 1
ATOM 767 C CA . VAL B 1 40 ? 5.562 12.414 -1.732 1 97.75 40 VAL B CA 1
ATOM 768 C C . VAL B 1 40 ? 6.16 11.125 -1.185 1 97.75 40 VAL B C 1
ATOM 770 O O . VAL B 1 40 ? 7.293 11.117 -0.694 1 97.75 40 VAL B O 1
ATOM 773 N N . LEU B 1 41 ? 5.367 10.102 -1.202 1 97.94 41 LEU B N 1
ATOM 774 C CA . LEU B 1 41 ? 5.898 8.82 -0.738 1 97.94 41 LEU B CA 1
ATOM 775 C C . LEU B 1 41 ? 6.758 8.172 -1.813 1 97.94 41 LEU B C 1
ATOM 777 O O . LEU B 1 41 ? 6.473 8.297 -3.006 1 97.94 41 LEU B O 1
ATOM 781 N N . SER B 1 42 ? 7.785 7.539 -1.41 1 94.5 42 SER B N 1
ATOM 782 C CA . SER B 1 42 ? 8.711 6.816 -2.281 1 94.5 42 SER B CA 1
ATOM 783 C C . SER B 1 42 ? 8.945 5.398 -1.777 1 94.5 42 SER B C 1
ATOM 785 O O . SER B 1 42 ? 8.328 4.965 -0.803 1 94.5 42 SER B O 1
ATOM 787 N N . ASP B 1 43 ? 9.812 4.711 -2.535 1 92.75 43 ASP B N 1
ATOM 788 C CA . ASP B 1 43 ? 10.156 3.355 -2.119 1 92.75 43 ASP B CA 1
ATOM 789 C C . ASP B 1 43 ? 10.75 3.346 -0.712 1 92.75 43 ASP B C 1
ATOM 791 O O . ASP B 1 43 ? 10.703 2.326 -0.02 1 92.75 43 ASP B O 1
ATOM 795 N N . ASN B 1 44 ? 11.289 4.539 -0.249 1 96.25 44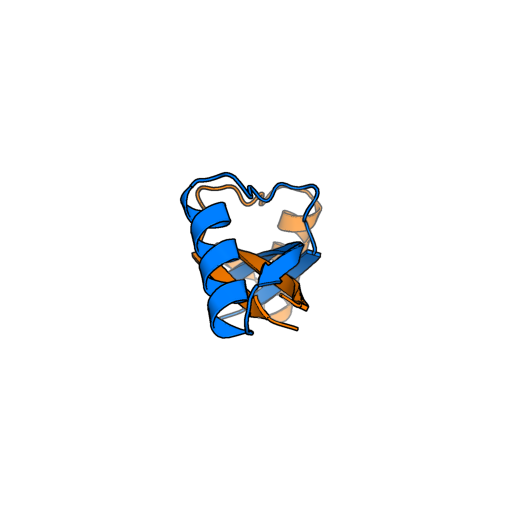 ASN B N 1
ATOM 796 C CA . ASN B 1 44 ? 11.812 4.645 1.106 1 96.25 44 ASN B CA 1
ATOM 797 C C . ASN B 1 44 ? 10.703 4.578 2.148 1 96.25 44 ASN B C 1
ATOM 799 O O . ASN B 1 44 ? 10.977 4.402 3.34 1 96.25 44 ASN B O 1
ATOM 803 N N . ASP B 1 45 ? 9.484 4.609 1.652 1 98.25 45 ASP B N 1
ATOM 804 C CA . ASP B 1 45 ? 8.336 4.602 2.547 1 98.25 45 ASP B CA 1
ATOM 805 C C . ASP B 1 45 ? 7.602 3.262 2.488 1 98.25 45 ASP B C 1
ATOM 807 O O . ASP B 1 45 ? 6.461 3.15 2.939 1 98.25 45 ASP B O 1
ATOM 811 N N . PHE B 1 46 ? 8.305 2.262 1.868 1 98.25 46 PHE B N 1
ATOM 812 C CA . PHE B 1 46 ? 7.688 0.943 1.778 1 98.25 46 PHE B CA 1
ATOM 813 C C . PHE B 1 46 ? 7.375 0.396 3.164 1 98.25 46 PHE B C 1
ATOM 815 O O . PHE B 1 46 ? 8.242 0.375 4.043 1 98.25 46 PHE B O 1
ATOM 822 N N . TRP B 1 47 ? 6.133 -0.047 3.328 1 98.56 47 TRP B N 1
ATOM 823 C CA . TRP B 1 47 ? 5.703 -0.583 4.613 1 98.56 47 TRP B CA 1
ATOM 824 C C . TRP B 1 47 ? 5.469 -2.088 4.527 1 98.56 47 TRP B C 1
ATOM 826 O O . TRP B 1 47 ? 6.043 -2.855 5.305 1 98.56 47 TRP B O 1
ATOM 836 N N . ASP B 1 48 ? 4.551 -2.508 3.514 1 98.25 48 ASP B N 1
ATOM 837 C CA . ASP B 1 48 ? 4.227 -3.93 3.459 1 98.25 48 ASP B CA 1
ATOM 838 C C . ASP B 1 48 ? 3.715 -4.324 2.074 1 98.25 48 ASP B C 1
ATOM 840 O O . ASP B 1 48 ? 3.439 -3.459 1.24 1 98.25 48 ASP B O 1
ATOM 844 N N . TYR B 1 49 ? 3.639 -5.633 1.855 1 98.56 49 TYR B N 1
ATOM 845 C CA . TYR B 1 49 ? 2.953 -6.168 0.687 1 98.56 49 TYR B CA 1
ATOM 846 C C . TYR B 1 49 ? 2.049 -7.332 1.072 1 98.56 49 TYR B C 1
ATOM 848 O O . TYR B 1 49 ? 2.215 -7.93 2.141 1 98.56 49 TYR B O 1
ATOM 856 N N . SER B 1 50 ? 1.043 -7.645 0.175 1 98.75 50 SER B N 1
ATOM 857 C CA . SER B 1 50 ? 0.203 -8.82 0.35 1 98.75 50 SER B CA 1
ATOM 858 C C . SER B 1 50 ? -0.117 -9.477 -0.989 1 98.75 50 SER B C 1
ATOM 860 O O . SER B 1 50 ? -0.051 -8.828 -2.035 1 98.75 50 SER B O 1
ATOM 862 N N . ILE B 1 51 ? -0.38 -10.75 -0.91 1 98.88 51 ILE B N 1
ATOM 863 C CA . ILE B 1 51 ? -0.795 -11.555 -2.053 1 98.88 51 ILE B CA 1
ATOM 864 C C . ILE B 1 51 ? -2.072 -12.32 -1.709 1 98.88 51 ILE B C 1
ATOM 866 O O . ILE B 1 51 ? -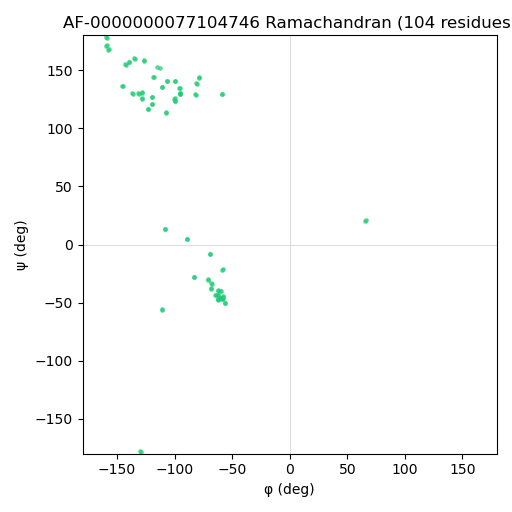2.109 -13.07 -0.732 1 98.88 51 ILE B O 1
ATOM 870 N N . GLU B 1 52 ? -3.062 -12.094 -2.588 1 98.88 52 GLU B N 1
ATOM 871 C CA . GLU B 1 52 ? -4.359 -12.711 -2.32 1 98.88 52 GLU B CA 1
ATOM 872 C C . GLU B 1 52 ? -4.957 -13.312 -3.588 1 98.88 52 GLU B C 1
ATOM 874 O O . GLU B 1 52 ? -5.062 -12.633 -4.613 1 98.88 52 GLU B O 1
ATOM 879 N N . VAL B 1 53 ? -5.383 -14.578 -3.502 1 98.88 53 VAL B N 1
ATOM 880 C CA . VAL B 1 53 ? -6.141 -15.18 -4.594 1 98.88 53 VAL B CA 1
ATOM 881 C C . VAL B 1 53 ? -7.605 -14.742 -4.508 1 98.88 53 VAL B C 1
ATOM 883 O O . VAL B 1 53 ? -8.211 -14.789 -3.434 1 98.88 53 VAL B O 1
ATOM 886 N N . VAL B 1 54 ? -8.266 -14.391 -5.699 1 98.31 54 VAL B N 1
ATOM 887 C CA . VAL B 1 54 ? -9.625 -13.875 -5.652 1 98.31 54 VAL B CA 1
ATOM 888 C C . VAL B 1 54 ? -10.516 -14.664 -6.605 1 98.31 54 VAL B C 1
ATOM 890 O O . VAL B 1 54 ? -10.031 -15.273 -7.562 1 98.31 54 VAL B O 1
#

Foldseek 3Di:
DDDWDKDKDWDFDDDDDDDDDDPVRVVVVVVVCVVVVVDDTDPVRTDDMDMDID/DDDWDKDKDWDFDDDDDDDDPDPVRVVVVVVVCVVVVVDDTDPVRTDDMDMDID

Solvent-accessible surface area (backbone atoms only — not comparable to full-atom values): 6157 Å² total; per-residue (Å²): 117,44,81,45,42,35,38,42,36,40,34,31,44,47,78,43,80,46,76,22,84,45,69,68,50,39,48,50,50,50,48,51,33,41,73,69,59,72,51,74,88,48,81,90,22,60,70,52,72,50,78,44,76,107,119,45,83,43,42,34,36,42,35,40,32,31,46,48,78,43,78,46,76,22,82,46,70,67,50,38,46,49,51,51,49,50,33,41,72,70,60,72,50,72,87,49,82,92,22,60,68,50,71,51,79,44,75,106